Protein AF-A0A7R9BD05-F1 (afdb_monomer_lite)

Structure (mmCIF, N/CA/C/O backbone):
data_AF-A0A7R9BD05-F1
#
_entry.id   AF-A0A7R9BD05-F1
#
loop_
_atom_site.group_PDB
_atom_site.id
_atom_site.type_symbol
_atom_site.label_atom_id
_atom_site.label_alt_id
_atom_site.label_comp_id
_atom_site.label_asym_id
_atom_site.label_entity_id
_atom_site.label_seq_id
_atom_site.pdbx_PDB_ins_code
_atom_site.Cartn_x
_atom_site.Cartn_y
_atom_site.Cartn_z
_atom_site.occupancy
_atom_site.B_iso_or_equiv
_atom_site.auth_seq_id
_atom_site.auth_comp_id
_atom_site.auth_asym_id
_atom_site.auth_atom_id
_atom_site.pdbx_PDB_model_num
ATOM 1 N N . ASP A 1 1 ? -22.225 6.095 -8.603 1.00 68.50 1 ASP A N 1
ATOM 2 C CA . ASP A 1 1 ? -21.297 5.384 -9.498 1.00 68.50 1 ASP A CA 1
ATOM 3 C C . ASP A 1 1 ? -20.886 6.215 -10.685 1.00 68.50 1 ASP A C 1
ATOM 5 O O . ASP A 1 1 ? -21.705 6.919 -11.266 1.00 68.50 1 ASP A O 1
ATOM 9 N N . VAL A 1 2 ? -19.603 6.135 -11.027 1.00 85.56 2 VAL A N 1
ATOM 10 C CA . VAL A 1 2 ? -19.022 6.806 -12.188 1.00 85.56 2 VAL A CA 1
ATOM 11 C C . VAL A 1 2 ? -18.907 5.778 -13.312 1.00 85.56 2 VAL A C 1
ATOM 13 O O . VAL A 1 2 ? -18.023 4.928 -13.297 1.00 85.56 2 VAL A O 1
ATOM 16 N N . VAL A 1 3 ? -19.791 5.858 -14.307 1.00 90.06 3 VAL A N 1
ATOM 17 C CA . VAL A 1 3 ? -19.889 4.866 -15.402 1.00 90.06 3 VAL A CA 1
ATOM 18 C C . VAL A 1 3 ? -18.615 4.735 -16.252 1.00 90.06 3 VAL A C 1
ATOM 20 O O . VAL A 1 3 ? -18.407 3.717 -16.904 1.00 90.06 3 VAL A O 1
ATOM 23 N N . VAL A 1 4 ? -17.733 5.739 -16.225 1.00 95.00 4 VAL A N 1
ATOM 24 C CA . VAL A 1 4 ? -16.455 5.742 -16.964 1.00 95.00 4 VAL A CA 1
ATOM 25 C C . VAL A 1 4 ? -15.288 5.113 -16.192 1.00 95.00 4 VAL A C 1
ATOM 27 O O . VAL A 1 4 ? -14.190 4.988 -16.735 1.00 95.00 4 VAL A O 1
ATOM 30 N N . GLN A 1 5 ? -15.502 4.698 -14.938 1.00 93.06 5 GLN A N 1
ATOM 31 C CA . GLN A 1 5 ? -14.452 4.153 -14.074 1.00 93.06 5 GLN A CA 1
ATOM 32 C C . GLN A 1 5 ? -13.685 2.974 -14.707 1.00 93.06 5 GLN A C 1
ATOM 34 O O . GLN A 1 5 ? -12.455 3.030 -14.693 1.00 93.06 5 GLN A O 1
ATOM 39 N N . PRO A 1 6 ? -14.328 1.964 -15.336 1.00 95.00 6 PRO A N 1
ATOM 40 C CA . PRO A 1 6 ? -13.597 0.834 -15.916 1.00 95.00 6 PRO A CA 1
ATOM 41 C C . PRO A 1 6 ? -12.626 1.244 -17.031 1.00 95.00 6 PRO A C 1
ATOM 43 O O . PRO A 1 6 ? -11.510 0.729 -17.101 1.00 95.00 6 PRO A O 1
ATOM 46 N N . TYR A 1 7 ? -13.017 2.210 -17.870 1.00 96.75 7 TYR A N 1
ATOM 47 C CA . TYR A 1 7 ? -12.177 2.715 -18.960 1.00 96.75 7 TYR A CA 1
ATOM 48 C C . TYR A 1 7 ? -10.936 3.430 -18.423 1.00 96.75 7 TYR A C 1
ATOM 50 O O . TYR A 1 7 ? -9.813 3.133 -18.839 1.00 96.75 7 TYR A O 1
ATOM 58 N N . ASN A 1 8 ? -11.130 4.325 -17.453 1.00 95.62 8 ASN A N 1
ATOM 59 C CA . ASN A 1 8 ? -10.041 5.078 -16.836 1.00 95.62 8 ASN A CA 1
ATOM 60 C C . ASN A 1 8 ? -9.072 4.149 -16.092 1.00 95.62 8 ASN A C 1
ATOM 62 O O . ASN A 1 8 ? -7.853 4.286 -16.230 1.00 95.62 8 ASN A O 1
ATOM 66 N N . SER A 1 9 ? -9.601 3.174 -15.347 1.00 94.88 9 SER A N 1
ATOM 67 C CA . SER A 1 9 ? -8.796 2.189 -14.625 1.00 94.88 9 SER A CA 1
ATOM 68 C C . SER A 1 9 ? -7.965 1.334 -15.576 1.00 94.88 9 SER A C 1
ATOM 70 O O . SER A 1 9 ? -6.763 1.211 -15.367 1.00 94.88 9 SER A O 1
ATOM 72 N N . LEU A 1 10 ? -8.551 0.797 -16.652 1.00 96.75 10 LEU A N 1
ATOM 73 C CA . LEU A 1 10 ? -7.828 -0.065 -17.592 1.00 96.75 10 LEU A CA 1
ATOM 74 C C . LEU A 1 10 ? -6.708 0.683 -18.333 1.00 96.75 10 LEU A C 1
ATOM 76 O O . LEU A 1 10 ? -5.594 0.170 -18.458 1.00 96.75 10 LEU A O 1
ATOM 80 N N . LEU A 1 11 ? -6.978 1.907 -18.799 1.00 96.88 11 LEU A N 1
ATOM 81 C CA . LEU A 1 11 ? -5.974 2.736 -19.474 1.00 96.88 11 LEU A CA 1
ATOM 82 C C . LEU A 1 11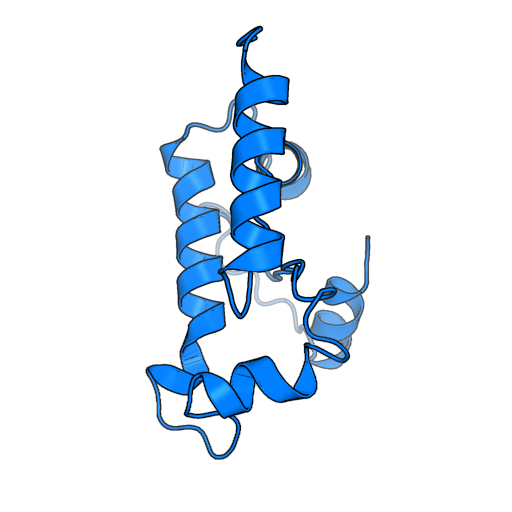 ? -4.814 3.099 -18.539 1.00 96.88 11 LEU A C 1
ATOM 84 O O . LEU A 1 11 ? -3.653 3.040 -18.949 1.00 96.88 11 LEU A O 1
ATOM 88 N N . THR A 1 12 ? -5.121 3.421 -17.280 1.00 97.00 12 THR A N 1
ATOM 89 C CA . THR A 1 12 ? -4.109 3.719 -16.258 1.00 97.00 12 THR A CA 1
ATOM 90 C C . THR A 1 12 ? -3.301 2.472 -15.909 1.00 97.00 12 THR A C 1
ATOM 92 O O . THR A 1 12 ? -2.075 2.528 -15.904 1.00 97.00 12 THR A O 1
ATOM 95 N N . LEU A 1 13 ? -3.957 1.323 -15.710 1.00 96.38 13 LEU A N 1
ATOM 96 C CA . LEU A 1 13 ? -3.295 0.051 -15.410 1.00 96.38 13 LEU A CA 1
ATOM 97 C C . LEU A 1 13 ? -2.293 -0.341 -16.495 1.00 96.38 13 LEU A C 1
ATOM 99 O O . LEU A 1 13 ? -1.178 -0.727 -16.167 1.00 96.38 13 LEU A O 1
ATOM 103 N N . LYS A 1 14 ? -2.631 -0.161 -17.779 1.00 96.31 14 LYS A N 1
ATOM 104 C CA . LYS A 1 14 ? -1.683 -0.408 -18.877 1.00 96.31 14 LYS A CA 1
ATOM 105 C C . LYS A 1 14 ? -0.401 0.415 -18.723 1.00 96.31 14 LYS A C 1
ATOM 107 O O . LYS A 1 14 ? 0.686 -0.111 -18.945 1.00 96.31 14 LYS A O 1
ATOM 112 N N . ARG A 1 15 ? -0.519 1.695 -18.353 1.00 96.25 15 ARG A N 1
ATOM 113 C CA . ARG A 1 15 ? 0.640 2.575 -18.138 1.00 96.25 15 ARG A CA 1
ATOM 114 C C . ARG A 1 15 ? 1.425 2.182 -16.899 1.00 96.25 15 ARG A C 1
ATOM 116 O O . AR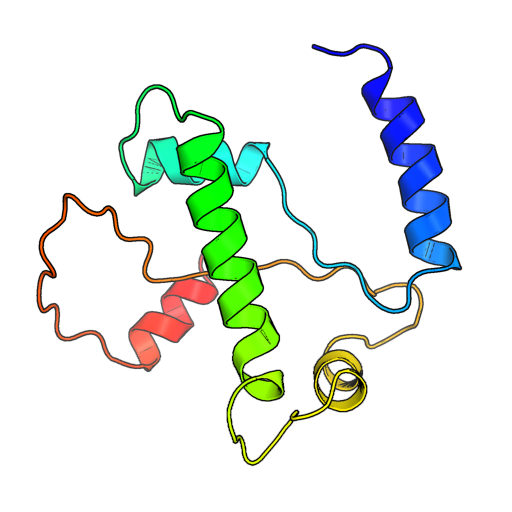G A 1 15 ? 2.644 2.119 -16.978 1.00 96.25 15 ARG A O 1
ATOM 123 N N . LEU A 1 16 ? 0.743 1.847 -15.809 1.00 96.81 16 LEU A N 1
ATOM 124 C CA . LEU A 1 16 ? 1.382 1.346 -14.596 1.00 96.81 16 LEU A CA 1
ATOM 125 C C . LEU A 1 16 ? 2.204 0.084 -14.889 1.00 96.81 16 LEU A C 1
ATOM 127 O O . LEU A 1 16 ? 3.394 0.067 -14.618 1.00 96.81 16 LEU A O 1
ATOM 131 N N . THR A 1 17 ? 1.632 -0.904 -15.583 1.00 95.56 17 THR A N 1
ATOM 132 C CA . THR A 1 17 ? 2.335 -2.150 -15.929 1.00 95.56 17 THR A CA 1
ATOM 133 C C . THR A 1 17 ? 3.565 -1.946 -16.821 1.00 95.56 17 THR A C 1
ATOM 135 O O . THR A 1 17 ? 4.491 -2.751 -16.771 1.00 95.56 17 THR A O 1
ATOM 138 N N . GLN A 1 18 ? 3.572 -0.924 -17.680 1.00 94.94 18 GLN A N 1
ATOM 139 C CA . GLN A 1 18 ? 4.629 -0.724 -18.680 1.00 94.94 18 GLN A CA 1
ATOM 140 C C . GLN A 1 18 ? 5.668 0.329 -18.292 1.00 94.94 18 GLN A C 1
ATOM 142 O O . GLN A 1 18 ? 6.744 0.349 -18.883 1.00 94.94 18 GLN A O 1
ATOM 147 N N . SER A 1 19 ? 5.329 1.249 -17.393 1.00 94.75 19 SER A N 1
ATOM 148 C CA . SER A 1 19 ? 6.115 2.464 -17.154 1.00 94.75 19 SER A CA 1
ATOM 149 C C . SER A 1 19 ? 6.374 2.760 -15.679 1.00 94.75 19 SER A C 1
ATOM 151 O O . SER A 1 19 ? 7.095 3.712 -15.402 1.00 94.75 19 SER A O 1
ATOM 153 N N . ALA A 1 20 ? 5.804 1.993 -14.745 1.00 94.62 20 ALA A N 1
ATOM 154 C CA . ALA A 1 20 ? 6.134 2.092 -13.328 1.00 94.62 20 ALA A CA 1
ATOM 155 C C . ALA A 1 20 ? 7.022 0.916 -12.902 1.00 94.62 20 ALA A C 1
ATOM 157 O O . ALA A 1 20 ? 6.763 -0.227 -13.274 1.00 94.62 20 ALA A O 1
ATOM 158 N N . ASP A 1 21 ? 8.038 1.199 -12.086 1.00 91.88 21 ASP A N 1
ATOM 159 C CA . ASP A 1 21 ? 8.911 0.165 -11.516 1.00 91.88 21 ASP A CA 1
ATOM 160 C C . ASP A 1 21 ? 8.232 -0.587 -10.361 1.00 91.88 21 ASP A C 1
ATOM 162 O O . ASP A 1 21 ? 8.506 -1.760 -10.119 1.00 91.88 21 ASP A O 1
ATOM 166 N N . CYS A 1 22 ? 7.335 0.089 -9.638 1.00 93.12 22 CYS A N 1
ATOM 167 C CA . CYS A 1 22 ? 6.582 -0.458 -8.516 1.00 93.12 22 CYS A CA 1
ATOM 168 C C . CYS A 1 22 ? 5.281 0.315 -8.309 1.00 93.12 22 CYS A C 1
ATOM 170 O O . CYS A 1 22 ? 5.247 1.542 -8.420 1.00 93.12 22 CYS A O 1
ATOM 172 N N . VAL A 1 23 ? 4.213 -0.396 -7.949 1.00 95.06 23 VAL A N 1
ATOM 173 C CA . VAL A 1 23 ? 2.904 0.185 -7.645 1.00 95.06 23 VAL A CA 1
ATOM 174 C C . VAL A 1 23 ? 2.424 -0.336 -6.303 1.00 95.06 23 VAL A C 1
ATOM 176 O O . VAL A 1 23 ? 2.222 -1.534 -6.127 1.00 95.06 23 VAL A O 1
ATOM 179 N N . VAL A 1 24 ? 2.191 0.574 -5.362 1.00 94.19 24 VAL A N 1
ATOM 180 C CA . VAL A 1 24 ? 1.532 0.255 -4.093 1.00 94.19 24 VAL A CA 1
ATOM 181 C C . VAL A 1 24 ? 0.026 0.406 -4.286 1.00 94.19 24 VAL A C 1
ATOM 183 O O . VAL A 1 24 ? -0.456 1.491 -4.609 1.00 94.19 24 VAL A O 1
ATOM 186 N N . VAL A 1 25 ? -0.716 -0.688 -4.132 1.00 94.19 25 VAL A N 1
ATOM 187 C CA . VAL A 1 25 ? -2.160 -0.724 -4.380 1.00 94.19 25 VAL A CA 1
ATOM 188 C C . VAL A 1 25 ? -2.915 -0.326 -3.118 1.00 94.19 25 VAL A C 1
ATOM 190 O O . VAL A 1 25 ? -2.790 -0.971 -2.079 1.00 94.19 25 VAL A O 1
ATOM 193 N N . LEU A 1 26 ? -3.739 0.716 -3.232 1.00 93.00 26 LEU A N 1
ATOM 194 C CA . LEU A 1 26 ? -4.657 1.163 -2.188 1.00 93.00 26 LEU A CA 1
ATOM 195 C C . LEU A 1 26 ? -6.092 1.041 -2.703 1.00 93.00 26 LEU A C 1
ATOM 197 O O . LEU A 1 26 ? -6.487 1.753 -3.626 1.00 93.00 26 LEU A O 1
ATOM 201 N N . ASP A 1 27 ? -6.861 0.126 -2.116 1.00 92.81 27 ASP A N 1
ATOM 202 C CA . ASP A 1 27 ? -8.257 -0.102 -2.486 1.00 92.81 27 ASP A CA 1
ATOM 203 C C . ASP A 1 27 ? -9.207 0.666 -1.560 1.00 92.81 27 ASP A C 1
ATOM 205 O O . ASP A 1 27 ? -9.305 0.390 -0.363 1.00 92.81 27 ASP A O 1
ATOM 209 N N . ASN A 1 28 ? -9.953 1.608 -2.135 1.00 91.62 28 ASN A N 1
ATOM 210 C CA . ASN A 1 28 ? -10.955 2.382 -1.412 1.00 91.62 28 ASN A CA 1
ATOM 211 C C . ASN A 1 28 ? -12.076 1.507 -0.840 1.00 91.62 28 ASN A C 1
ATOM 213 O O . ASN A 1 28 ? -12.589 1.826 0.231 1.00 91.62 28 ASN A O 1
ATOM 217 N N . THR A 1 29 ? -12.469 0.416 -1.501 1.00 91.50 29 THR A N 1
ATOM 218 C CA . THR A 1 29 ? -13.523 -0.469 -0.985 1.00 91.50 29 THR A CA 1
ATOM 219 C C . THR A 1 29 ? -13.033 -1.210 0.257 1.00 91.50 29 THR A C 1
ATOM 221 O O . THR A 1 29 ? -13.722 -1.212 1.279 1.00 91.50 29 THR A O 1
ATOM 224 N N . ALA A 1 30 ? -11.814 -1.756 0.222 1.00 91.75 30 ALA A N 1
ATOM 225 C CA . ALA A 1 30 ? -11.180 -2.352 1.397 1.00 91.75 30 ALA A CA 1
ATOM 226 C C . ALA A 1 30 ? -10.970 -1.335 2.535 1.00 91.75 30 ALA A C 1
ATOM 228 O O . ALA A 1 30 ? -11.270 -1.640 3.688 1.00 91.75 30 ALA A O 1
ATOM 229 N N . LEU A 1 31 ? -10.518 -0.113 2.231 1.00 91.69 31 LEU A N 1
ATOM 230 C CA . LEU A 1 31 ? -10.330 0.946 3.232 1.00 91.69 31 LEU A CA 1
ATOM 231 C C . LEU A 1 31 ? -11.646 1.355 3.906 1.00 91.69 31 LEU A C 1
ATOM 233 O O . LEU A 1 31 ? -11.684 1.505 5.128 1.00 91.69 31 LEU A O 1
ATOM 237 N N . ASN A 1 32 ? -12.729 1.493 3.136 1.00 91.44 32 ASN A N 1
ATOM 238 C CA . ASN A 1 32 ? -14.062 1.752 3.683 1.00 91.44 32 ASN A CA 1
ATOM 239 C C . ASN A 1 32 ? -14.513 0.613 4.599 1.00 91.44 32 ASN A C 1
ATOM 241 O O . ASN A 1 32 ? -14.950 0.862 5.720 1.00 91.44 32 ASN A O 1
ATOM 245 N N . ARG A 1 33 ? -14.330 -0.637 4.161 1.00 90.75 33 ARG A N 1
ATOM 246 C CA . ARG A 1 33 ? -14.652 -1.814 4.971 1.00 90.75 33 ARG A CA 1
ATOM 247 C C . ARG A 1 33 ? -13.869 -1.837 6.282 1.00 90.75 33 ARG A C 1
ATOM 249 O O . ARG A 1 33 ? -14.452 -2.084 7.327 1.00 90.75 33 ARG A O 1
ATOM 256 N N . ILE A 1 34 ? -12.573 -1.529 6.257 1.00 89.81 34 ILE A N 1
ATOM 257 C CA . ILE A 1 34 ? -11.752 -1.422 7.471 1.00 89.81 34 ILE A CA 1
ATOM 258 C C . ILE A 1 34 ? -12.294 -0.330 8.403 1.00 89.81 34 ILE A C 1
ATOM 260 O O . ILE A 1 34 ? -12.424 -0.558 9.607 1.00 89.81 34 ILE A O 1
ATOM 264 N N . ALA A 1 35 ? -12.634 0.843 7.868 1.00 89.38 35 ALA A N 1
ATOM 265 C CA . ALA A 1 35 ? -13.158 1.946 8.666 1.00 89.38 35 ALA A CA 1
ATOM 266 C C . ALA A 1 35 ? -14.503 1.605 9.336 1.00 89.38 35 ALA A C 1
ATOM 268 O O . ALA A 1 35 ? -14.722 1.960 10.494 1.00 89.38 35 ALA A O 1
ATOM 269 N N . THR A 1 36 ? -15.379 0.873 8.653 1.00 89.75 36 THR A N 1
ATOM 270 C CA . THR A 1 36 ? -16.676 0.466 9.206 1.00 89.75 36 THR A CA 1
ATOM 271 C C . THR A 1 36 ? -16.561 -0.744 10.137 1.00 89.75 36 THR A C 1
ATOM 273 O O . THR A 1 36 ? -17.037 -0.683 11.270 1.00 89.75 36 THR A O 1
ATOM 276 N N . ASP A 1 37 ? -15.882 -1.813 9.713 1.00 86.19 37 ASP A N 1
ATOM 277 C CA . ASP A 1 37 ? -15.839 -3.093 10.436 1.00 86.19 37 ASP A CA 1
ATOM 278 C C . ASP A 1 37 ? -14.880 -3.062 11.634 1.00 86.19 37 ASP A C 1
ATOM 280 O O . ASP A 1 37 ? -15.156 -3.677 12.664 1.00 86.19 37 ASP A O 1
ATOM 284 N N . ARG A 1 38 ? -13.728 -2.386 11.504 1.00 83.44 38 ARG A N 1
ATOM 285 C CA . ARG A 1 38 ? -12.657 -2.399 12.521 1.00 83.44 38 ARG A CA 1
ATOM 286 C C . ARG A 1 38 ? -12.602 -1.132 13.360 1.00 83.44 38 ARG A C 1
ATOM 288 O O . ARG A 1 38 ? -12.239 -1.216 14.523 1.00 83.44 38 ARG A O 1
ATOM 295 N N . LEU A 1 39 ? -12.920 0.022 12.772 1.00 84.06 39 LEU A N 1
ATOM 296 C CA . LEU A 1 39 ? -12.886 1.314 13.471 1.00 84.06 39 LEU A CA 1
ATOM 297 C C . LEU A 1 39 ? -14.279 1.789 13.910 1.00 84.06 39 LEU A C 1
ATOM 299 O O . LEU A 1 39 ? -14.389 2.842 14.532 1.00 84.06 39 LEU A O 1
ATOM 303 N N . HIS A 1 40 ? -15.330 1.026 13.589 1.00 86.00 40 HIS A N 1
ATOM 304 C CA . HIS A 1 40 ? -16.721 1.305 13.957 1.00 86.00 40 HIS A CA 1
ATOM 305 C C . HIS A 1 40 ? -17.228 2.685 13.502 1.00 86.00 40 HIS A C 1
ATOM 307 O O . HIS A 1 40 ? -18.089 3.298 14.135 1.00 86.00 40 HIS A O 1
ATOM 313 N N . ILE A 1 41 ? -16.723 3.172 12.365 1.00 86.06 41 ILE A N 1
ATOM 314 C CA . ILE A 1 41 ? -17.138 4.438 11.759 1.00 86.06 41 ILE A CA 1
ATOM 315 C C . ILE A 1 41 ? -18.293 4.152 10.791 1.00 86.06 41 ILE A C 1
ATOM 317 O O . ILE A 1 41 ? -18.083 3.599 9.713 1.00 86.06 41 ILE A O 1
ATOM 321 N N . GLN A 1 42 ? -19.520 4.532 11.166 1.00 82.94 42 GLN A N 1
ATOM 322 C CA . GLN A 1 42 ? -20.726 4.228 10.376 1.00 82.94 42 GLN A CA 1
ATOM 323 C C . GLN A 1 42 ? -20.710 4.841 8.968 1.00 82.94 42 GLN A C 1
ATOM 325 O O . GLN A 1 42 ? -21.130 4.189 8.021 1.00 82.94 42 GLN A O 1
ATOM 330 N N . ASN A 1 43 ? -20.214 6.072 8.826 1.00 86.88 43 ASN A N 1
ATOM 331 C CA . ASN A 1 43 ? -20.097 6.769 7.543 1.00 86.88 43 ASN A CA 1
ATOM 332 C C . ASN A 1 43 ? -18.699 7.395 7.437 1.00 86.88 43 ASN A C 1
ATOM 334 O O . ASN A 1 43 ? -18.518 8.546 7.849 1.00 86.88 43 ASN A O 1
ATOM 338 N N . PRO A 1 44 ? -17.688 6.642 6.964 1.00 87.62 44 PRO A N 1
ATOM 339 C CA . PRO A 1 44 ? -16.322 7.138 6.894 1.00 87.62 44 PRO A CA 1
ATOM 340 C C . PRO A 1 44 ? -16.207 8.293 5.894 1.00 87.62 44 PRO A C 1
ATOM 342 O O . PRO A 1 44 ? -16.468 8.158 4.702 1.00 87.62 44 PRO A O 1
ATOM 345 N N . SER A 1 45 ? -15.792 9.455 6.392 1.00 91.19 45 SER A N 1
ATOM 346 C CA . SER A 1 45 ? -15.458 10.614 5.562 1.00 91.19 45 SER A CA 1
ATOM 347 C C . SER A 1 45 ? -14.133 10.402 4.822 1.00 91.19 45 SER A C 1
ATOM 349 O O . SER A 1 45 ? -13.246 9.688 5.299 1.00 91.19 45 SER A O 1
ATOM 351 N N . PHE A 1 46 ? -13.933 11.108 3.704 1.00 90.94 46 PHE A N 1
ATOM 352 C CA . PHE A 1 46 ? -12.645 11.105 2.997 1.00 90.94 46 PHE A CA 1
ATOM 353 C C . PHE A 1 46 ? -11.475 11.496 3.903 1.00 90.94 46 PHE A C 1
ATOM 355 O O . PHE A 1 46 ? -10.391 10.941 3.774 1.00 90.94 46 PHE A O 1
ATOM 362 N N . THR A 1 47 ? -11.686 12.394 4.866 1.00 90.62 47 THR A N 1
ATOM 363 C CA . THR A 1 47 ? -10.658 12.767 5.842 1.00 90.62 47 THR A CA 1
ATOM 364 C C . THR A 1 47 ? -10.217 11.574 6.691 1.00 90.62 47 THR A C 1
ATOM 366 O O . THR A 1 47 ? -9.023 11.396 6.915 1.00 90.62 47 THR A O 1
ATOM 369 N N . GLN A 1 48 ? -11.150 10.730 7.141 1.00 87.81 48 GLN A N 1
ATOM 370 C CA . GLN A 1 48 ? -10.833 9.537 7.936 1.00 87.81 48 GLN A CA 1
ATOM 371 C C . GLN A 1 48 ? -10.131 8.462 7.098 1.00 87.81 48 GLN A C 1
ATOM 373 O O . GLN A 1 48 ? -9.154 7.874 7.557 1.00 87.81 48 GLN A O 1
ATOM 378 N N . ILE A 1 49 ? -10.567 8.250 5.855 1.00 90.25 49 ILE A N 1
ATOM 379 C CA . ILE A 1 49 ? -9.909 7.316 4.927 1.00 90.25 49 ILE A CA 1
ATOM 380 C C . ILE A 1 49 ? -8.487 7.795 4.607 1.00 90.25 49 ILE A C 1
ATOM 382 O O . ILE A 1 49 ? -7.530 7.026 4.685 1.00 90.25 49 ILE A O 1
ATOM 386 N N . ASN A 1 50 ? -8.318 9.087 4.328 1.00 92.88 50 ASN A N 1
ATOM 387 C CA . ASN A 1 50 ? -7.018 9.670 4.013 1.00 92.88 50 ASN A CA 1
ATOM 388 C C . ASN A 1 50 ? -6.056 9.639 5.206 1.00 92.88 50 ASN A C 1
ATOM 390 O O . ASN A 1 50 ? -4.851 9.514 4.993 1.00 92.88 50 ASN A O 1
ATOM 394 N N . LYS A 1 51 ? -6.552 9.683 6.454 1.00 89.81 51 LYS A N 1
ATOM 395 C CA . LYS A 1 51 ? -5.714 9.424 7.637 1.00 89.81 51 LYS A CA 1
ATOM 396 C C . LYS A 1 51 ? -5.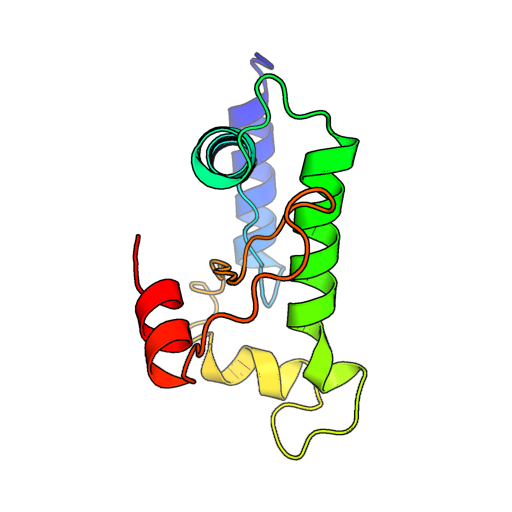080 8.032 7.555 1.00 89.81 51 LYS A C 1
ATOM 398 O O . LYS A 1 51 ? -3.863 7.930 7.688 1.00 89.81 51 LYS A O 1
ATOM 403 N N . LEU A 1 52 ? -5.856 6.985 7.256 1.00 88.56 52 LEU A N 1
ATOM 404 C CA . LEU A 1 52 ? -5.327 5.620 7.102 1.00 88.56 52 LEU A CA 1
ATOM 405 C C . LEU A 1 52 ? -4.287 5.534 5.983 1.00 88.56 52 LEU A C 1
ATOM 407 O O . LEU A 1 52 ? -3.198 5.000 6.193 1.00 88.56 52 LEU A O 1
ATOM 411 N N . VAL A 1 53 ? -4.590 6.123 4.825 1.00 92.31 53 VAL A N 1
ATOM 412 C CA . VAL A 1 53 ? -3.662 6.177 3.686 1.00 92.31 53 VAL A CA 1
ATOM 413 C C . VAL A 1 53 ? -2.356 6.873 4.073 1.00 92.31 53 VAL A C 1
ATOM 415 O O . VAL A 1 53 ? -1.279 6.342 3.811 1.00 92.31 53 VAL A O 1
ATOM 418 N N . SER A 1 54 ? -2.431 8.021 4.752 1.00 93.06 54 SER A N 1
ATOM 419 C CA . SER A 1 54 ? -1.246 8.775 5.172 1.00 93.06 54 SER A CA 1
ATOM 420 C C . SER A 1 54 ? -0.356 7.980 6.130 1.00 93.06 54 SER A C 1
ATOM 422 O O . SER A 1 54 ? 0.868 7.987 5.982 1.00 93.06 54 SER A O 1
ATOM 424 N N . THR A 1 55 ? -0.957 7.224 7.053 1.00 90.75 55 THR A N 1
ATOM 425 C CA . THR A 1 55 ? -0.229 6.341 7.967 1.00 90.75 55 THR A CA 1
ATOM 426 C C . THR A 1 55 ? 0.478 5.229 7.200 1.00 90.75 55 THR A C 1
ATOM 428 O O . THR A 1 55 ? 1.669 5.014 7.413 1.00 90.75 55 THR A O 1
ATOM 431 N N . ILE A 1 56 ? -0.204 4.568 6.259 1.00 91.31 56 ILE A N 1
ATOM 432 C CA . ILE A 1 56 ? 0.384 3.497 5.438 1.00 91.31 56 ILE A CA 1
ATOM 433 C C . ILE A 1 56 ? 1.549 4.034 4.597 1.00 91.31 56 ILE A C 1
ATOM 435 O O . ILE A 1 56 ? 2.622 3.428 4.576 1.00 91.31 56 ILE A O 1
ATOM 439 N N . MET A 1 57 ? 1.387 5.191 3.948 1.00 92.44 57 MET A N 1
ATOM 440 C CA . MET A 1 57 ? 2.444 5.816 3.142 1.00 92.44 57 MET A CA 1
ATOM 441 C C . MET A 1 57 ? 3.653 6.233 3.990 1.00 92.44 57 MET A C 1
ATOM 443 O O . MET A 1 57 ? 4.803 6.010 3.602 1.00 92.44 57 MET A O 1
ATOM 447 N N . SER A 1 58 ? 3.402 6.802 5.172 1.00 92.31 58 SER A N 1
ATOM 448 C CA . SER A 1 58 ? 4.450 7.154 6.130 1.00 92.31 58 SER A CA 1
ATOM 449 C C . SER A 1 58 ? 5.221 5.907 6.563 1.00 92.31 58 SER A C 1
ATOM 451 O O . SER A 1 58 ? 6.447 5.869 6.445 1.00 92.31 58 SER A O 1
ATOM 453 N N . VAL A 1 59 ? 4.521 4.851 6.983 1.00 90.25 59 VAL A N 1
ATOM 454 C CA . VAL A 1 59 ? 5.149 3.613 7.465 1.00 90.25 59 VAL A CA 1
ATOM 455 C C . VAL A 1 59 ? 5.947 2.921 6.357 1.00 90.25 59 VAL A C 1
ATOM 457 O O . VAL A 1 59 ? 7.081 2.510 6.602 1.00 90.25 59 VAL A O 1
ATOM 460 N N . SER A 1 60 ? 5.424 2.882 5.131 1.00 90.06 60 SER A N 1
ATOM 461 C CA . SER A 1 60 ? 6.086 2.248 3.978 1.00 90.06 60 SER A CA 1
ATOM 462 C C . SER A 1 60 ? 7.428 2.892 3.611 1.00 90.06 60 SER A C 1
ATOM 464 O O . SER A 1 60 ? 8.283 2.242 3.024 1.00 90.06 60 SER A O 1
ATOM 466 N N . THR A 1 61 ? 7.638 4.161 3.974 1.00 90.88 61 THR A N 1
ATOM 467 C CA . THR A 1 61 ? 8.870 4.916 3.680 1.00 90.88 61 THR A CA 1
ATOM 468 C C . THR A 1 61 ? 9.760 5.118 4.908 1.00 90.88 61 THR A C 1
ATOM 470 O O . THR A 1 61 ? 10.707 5.901 4.866 1.00 90.88 61 THR A O 1
ATOM 473 N N . THR A 1 62 ? 9.480 4.435 6.022 1.00 92.38 62 THR A N 1
ATOM 474 C CA . THR A 1 62 ? 10.211 4.631 7.288 1.00 92.38 62 THR A CA 1
ATOM 475 C C . THR A 1 62 ? 11.707 4.357 7.141 1.00 92.38 62 THR A C 1
ATOM 477 O O . THR A 1 62 ? 12.503 5.149 7.637 1.00 92.38 62 THR A O 1
ATOM 480 N N . THR A 1 63 ? 12.102 3.303 6.419 1.00 91.69 63 THR A N 1
ATOM 481 C CA . THR A 1 63 ? 13.521 2.950 6.210 1.00 91.69 63 THR A CA 1
ATOM 482 C C . THR A 1 63 ? 14.273 3.954 5.337 1.00 91.69 63 THR A C 1
ATOM 484 O O . THR A 1 63 ? 15.489 4.038 5.423 1.00 91.69 63 THR A O 1
ATOM 487 N N . LEU A 1 64 ? 13.558 4.738 4.523 1.00 91.44 64 LEU A N 1
ATOM 488 C CA . LEU A 1 64 ? 14.137 5.803 3.699 1.00 91.44 64 LEU A CA 1
ATOM 489 C C . LEU A 1 64 ? 14.284 7.117 4.482 1.00 91.44 64 LEU A C 1
ATOM 491 O O . LEU A 1 64 ? 15.145 7.937 4.175 1.00 91.44 64 LEU A O 1
ATOM 495 N N . ARG A 1 65 ? 13.401 7.350 5.463 1.00 92.94 65 ARG A N 1
ATOM 496 C CA . ARG A 1 65 ? 13.326 8.608 6.226 1.00 92.94 65 ARG A CA 1
ATOM 497 C C . ARG A 1 65 ? 14.143 8.584 7.513 1.00 92.94 65 ARG A C 1
ATOM 499 O O . ARG A 1 65 ? 14.587 9.638 7.958 1.00 92.94 65 ARG A O 1
ATOM 506 N N . TYR A 1 66 ? 14.308 7.413 8.119 1.00 92.81 66 TYR A N 1
ATOM 507 C CA . TYR A 1 66 ? 15.035 7.235 9.371 1.00 92.81 66 TYR A CA 1
ATOM 508 C C . TYR A 1 66 ? 16.217 6.287 9.179 1.00 92.81 66 TYR A C 1
ATOM 510 O O . TYR A 1 66 ? 16.135 5.386 8.346 1.00 92.81 66 TYR A O 1
ATOM 518 N N . PRO A 1 67 ? 17.296 6.441 9.968 1.00 91.38 67 PRO A N 1
ATOM 519 C CA . PRO A 1 67 ? 18.436 5.538 9.898 1.00 91.38 67 PRO A CA 1
ATOM 520 C C . PRO A 1 67 ? 18.006 4.086 10.141 1.00 91.38 67 PRO A C 1
ATOM 522 O O . PRO A 1 67 ? 17.516 3.747 11.219 1.00 91.38 67 PRO A O 1
ATOM 525 N N . SER A 1 68 ? 18.202 3.229 9.145 1.00 88.38 68 SER A N 1
ATOM 526 C CA . SER A 1 68 ? 18.065 1.777 9.245 1.00 88.38 68 SER A CA 1
ATOM 527 C C . SER A 1 68 ? 19.369 1.118 8.775 1.00 88.38 68 SER A C 1
ATOM 529 O O . SER A 1 68 ? 20.252 1.762 8.207 1.00 88.38 68 SER A O 1
ATOM 531 N N . TYR A 1 69 ? 19.551 -0.166 9.070 1.00 87.62 69 TYR A N 1
ATOM 532 C CA . TYR A 1 69 ? 20.736 -0.923 8.652 1.00 87.62 69 TYR A CA 1
ATOM 533 C C . TYR A 1 69 ? 20.551 -1.613 7.292 1.00 87.62 69 TYR A C 1
ATOM 535 O O . TYR A 1 69 ? 21.534 -1.944 6.636 1.00 87.62 69 TYR A O 1
ATOM 543 N N . MET A 1 70 ? 19.304 -1.827 6.861 1.00 87.00 70 MET A N 1
ATOM 544 C CA . MET A 1 70 ? 18.948 -2.552 5.637 1.00 87.00 70 MET A CA 1
ATOM 545 C C . MET A 1 70 ? 17.807 -1.824 4.907 1.00 87.00 70 MET A C 1
ATOM 547 O O . MET A 1 70 ? 16.956 -1.215 5.559 1.00 87.00 70 MET A O 1
ATOM 551 N N . ASN A 1 71 ? 17.779 -1.909 3.570 1.00 87.50 71 ASN A N 1
ATOM 552 C CA . ASN A 1 71 ? 16.734 -1.344 2.698 1.00 87.50 71 ASN A CA 1
ATOM 553 C C . ASN A 1 71 ? 16.515 0.173 2.891 1.00 87.50 71 ASN A C 1
ATOM 555 O O . ASN A 1 71 ? 15.380 0.644 2.999 1.00 87.50 71 ASN A O 1
ATOM 559 N N . ASN A 1 72 ? 17.620 0.923 2.981 1.00 90.00 72 ASN A N 1
ATOM 560 C CA . ASN A 1 72 ? 17.633 2.379 3.203 1.00 90.00 72 ASN A CA 1
ATOM 561 C C . ASN A 1 72 ? 17.446 3.208 1.929 1.00 90.00 72 ASN A C 1
ATOM 563 O O . ASN A 1 72 ? 17.340 4.431 1.982 1.00 90.00 72 ASN A O 1
ATOM 567 N N . ASP A 1 73 ? 17.438 2.553 0.779 1.00 91.12 73 ASP A N 1
ATOM 568 C CA . ASP A 1 73 ? 17.214 3.133 -0.529 1.00 91.12 73 ASP A CA 1
ATOM 569 C C . ASP A 1 73 ? 15.998 2.476 -1.192 1.00 91.12 73 ASP A C 1
ATOM 571 O O . ASP A 1 73 ? 15.586 1.362 -0.857 1.00 91.12 73 ASP A O 1
ATOM 575 N N . LEU A 1 74 ? 15.388 3.188 -2.140 1.00 89.88 74 LEU A N 1
ATOM 576 C CA . LEU A 1 74 ? 14.156 2.729 -2.779 1.00 89.88 74 LEU A CA 1
ATOM 577 C C . LEU A 1 74 ? 14.375 1.432 -3.576 1.00 89.88 74 LEU A C 1
ATOM 579 O O . LEU A 1 74 ? 13.504 0.566 -3.593 1.00 89.88 74 LEU A O 1
ATOM 583 N N . ILE A 1 75 ? 15.554 1.275 -4.186 1.00 90.81 75 ILE A N 1
ATOM 584 C CA . ILE A 1 75 ? 15.918 0.070 -4.936 1.00 90.81 75 ILE A CA 1
ATOM 585 C C . ILE A 1 75 ? 16.062 -1.113 -3.975 1.00 90.81 75 ILE A C 1
ATOM 587 O O . ILE A 1 75 ? 15.452 -2.153 -4.217 1.00 90.81 75 ILE A O 1
ATOM 591 N N . GLY A 1 76 ? 16.788 -0.951 -2.863 1.00 90.94 76 GLY A N 1
ATOM 592 C CA . GLY A 1 76 ? 16.919 -1.983 -1.832 1.00 90.94 76 GLY A CA 1
ATOM 593 C C . GLY A 1 76 ? 15.585 -2.409 -1.211 1.00 90.94 76 GLY A C 1
ATOM 594 O O . GLY A 1 76 ? 15.396 -3.586 -0.920 1.00 90.94 76 GLY A O 1
ATOM 595 N N . LEU A 1 77 ? 14.627 -1.488 -1.066 1.00 91.06 77 LEU A N 1
ATOM 596 C CA . LEU A 1 77 ? 13.280 -1.809 -0.583 1.00 91.06 77 LEU A CA 1
ATOM 597 C C . LEU A 1 77 ? 12.455 -2.616 -1.600 1.00 91.06 77 LEU A C 1
ATOM 599 O O . LEU A 1 77 ? 11.750 -3.550 -1.222 1.00 91.06 77 LEU A O 1
ATOM 603 N N . ILE A 1 78 ? 12.522 -2.247 -2.879 1.00 91.94 78 ILE A N 1
ATOM 604 C CA . ILE A 1 78 ? 11.662 -2.801 -3.933 1.00 91.94 78 ILE A CA 1
ATOM 605 C C . ILE A 1 78 ? 12.208 -4.120 -4.494 1.00 91.94 78 ILE A C 1
ATOM 607 O O . ILE A 1 78 ? 11.437 -5.051 -4.734 1.00 91.94 78 ILE A O 1
ATOM 611 N N . ALA A 1 79 ? 13.524 -4.224 -4.689 1.00 91.81 79 ALA A N 1
ATOM 612 C CA . ALA A 1 79 ? 14.179 -5.372 -5.316 1.00 91.81 79 ALA A CA 1
ATOM 613 C C . ALA A 1 79 ? 13.780 -6.746 -4.734 1.00 91.81 79 ALA A C 1
ATOM 615 O O . ALA A 1 79 ? 13.498 -7.645 -5.525 1.00 91.81 79 ALA A O 1
ATOM 616 N N . PRO A 1 80 ? 13.697 -6.954 -3.402 1.00 92.88 80 PRO A N 1
ATOM 617 C CA . PRO A 1 80 ? 13.303 -8.253 -2.851 1.00 92.88 80 PRO A CA 1
ATOM 618 C C . PRO A 1 80 ? 11.801 -8.554 -2.976 1.00 92.88 80 PRO A C 1
ATOM 620 O O . PRO A 1 80 ? 11.402 -9.708 -2.835 1.00 92.88 80 PRO A O 1
ATOM 623 N N . LEU A 1 81 ? 10.960 -7.543 -3.216 1.00 92.69 81 LEU A N 1
ATOM 624 C CA . LEU A 1 81 ? 9.503 -7.690 -3.285 1.00 92.69 81 LEU A CA 1
ATOM 625 C C . LEU A 1 81 ? 9.001 -7.995 -4.701 1.00 92.69 81 LEU A C 1
ATOM 627 O O . LEU A 1 81 ? 7.897 -8.517 -4.855 1.00 92.69 81 LEU A O 1
ATOM 631 N N . ILE A 1 82 ? 9.790 -7.677 -5.731 1.00 94.69 82 ILE A N 1
ATOM 632 C CA . ILE A 1 82 ? 9.395 -7.809 -7.137 1.00 94.69 82 ILE A CA 1
ATOM 633 C C . ILE A 1 82 ? 10.200 -8.932 -7.802 1.00 94.69 82 ILE A C 1
ATOM 635 O O . ILE A 1 82 ? 11.345 -8.719 -8.199 1.00 94.69 82 ILE A O 1
ATOM 639 N N . PRO A 1 83 ? 9.611 -10.125 -8.003 1.00 92.44 83 PRO A N 1
ATOM 640 C CA . PRO A 1 83 ? 10.316 -11.239 -8.634 1.00 92.44 83 PRO A CA 1
ATOM 641 C C . PRO A 1 83 ? 10.451 -11.072 -10.153 1.00 92.44 83 PRO A C 1
ATOM 643 O O . PRO A 1 83 ? 11.378 -11.606 -10.756 1.00 92.44 83 PRO A O 1
ATOM 646 N N . THR A 1 84 ? 9.516 -10.362 -10.799 1.00 92.75 84 THR A N 1
ATOM 647 C CA . THR A 1 84 ? 9.557 -10.086 -12.243 1.00 92.75 84 THR A CA 1
ATOM 648 C C . THR A 1 84 ? 9.001 -8.692 -12.550 1.00 92.75 84 THR A C 1
ATOM 650 O O . THR A 1 84 ? 8.058 -8.272 -11.878 1.00 92.75 84 THR A O 1
ATOM 653 N N . PRO A 1 85 ? 9.474 -8.001 -13.608 1.00 88.81 85 PRO A N 1
ATOM 654 C CA . PRO A 1 85 ? 9.085 -6.615 -13.891 1.00 88.81 85 PRO A CA 1
ATOM 655 C C . PRO A 1 85 ? 7.588 -6.368 -14.106 1.00 88.81 85 PRO A C 1
ATOM 657 O O . PRO A 1 85 ? 7.151 -5.234 -13.997 1.00 88.81 85 PRO A O 1
ATOM 660 N N . ARG A 1 86 ? 6.784 -7.392 -14.428 1.00 89.62 86 ARG A N 1
ATOM 661 C CA . ARG A 1 86 ? 5.321 -7.250 -14.589 1.00 89.62 86 ARG A CA 1
ATOM 662 C C . ARG A 1 86 ? 4.536 -7.502 -13.298 1.00 89.62 86 ARG A C 1
ATOM 664 O O . ARG A 1 86 ? 3.369 -7.133 -13.225 1.00 89.62 86 ARG A O 1
ATOM 671 N N . LEU A 1 87 ? 5.149 -8.145 -12.303 1.00 93.81 87 LEU A N 1
ATOM 672 C CA . LEU A 1 87 ? 4.533 -8.485 -11.018 1.00 93.81 87 LEU A CA 1
ATOM 673 C C . LEU A 1 87 ? 4.991 -7.492 -9.944 1.00 93.81 87 LEU A C 1
ATOM 675 O O . LEU A 1 87 ? 5.627 -7.871 -8.967 1.00 93.81 87 LEU A O 1
ATOM 679 N N . HIS A 1 88 ? 4.680 -6.214 -10.163 1.00 95.25 88 HIS A N 1
ATOM 680 C CA . HIS A 1 88 ? 5.137 -5.097 -9.331 1.00 95.25 88 HIS A CA 1
ATOM 681 C C . HIS A 1 88 ? 4.011 -4.399 -8.549 1.00 95.25 88 HIS A C 1
ATOM 683 O O . HIS A 1 88 ? 4.179 -3.273 -8.081 1.00 95.25 88 HIS A O 1
ATOM 689 N N . PHE A 1 89 ? 2.846 -5.040 -8.437 1.00 96.00 89 PHE A N 1
ATOM 690 C CA . PHE A 1 89 ? 1.703 -4.533 -7.680 1.00 96.00 89 PHE A CA 1
ATOM 691 C C . PHE A 1 89 ? 1.752 -5.080 -6.253 1.00 96.00 89 PHE A C 1
ATOM 693 O O . PHE A 1 89 ? 1.502 -6.263 -6.023 1.00 96.00 89 PHE A O 1
ATOM 700 N N . LEU A 1 90 ? 2.088 -4.216 -5.300 1.00 94.38 90 LEU A N 1
ATOM 701 C CA . LEU A 1 90 ? 2.230 -4.559 -3.891 1.00 94.38 90 LEU A CA 1
ATOM 702 C C . LEU A 1 90 ? 0.925 -4.289 -3.141 1.00 94.38 90 LEU A C 1
ATOM 704 O O . LEU A 1 90 ? 0.357 -3.200 -3.239 1.00 94.38 90 LEU A O 1
ATOM 708 N N . MET A 1 91 ? 0.478 -5.270 -2.358 1.00 92.44 91 MET A N 1
ATOM 709 C CA . MET A 1 91 ? -0.621 -5.101 -1.407 1.00 92.44 91 MET A CA 1
ATOM 710 C C . MET A 1 91 ? -0.083 -4.651 -0.050 1.00 92.44 91 MET A C 1
ATOM 712 O O . MET A 1 91 ? 0.946 -5.141 0.414 1.00 92.44 91 MET A O 1
ATOM 716 N N . THR A 1 92 ? -0.798 -3.739 0.605 1.00 91.44 92 THR A N 1
ATOM 717 C CA . THR A 1 92 ? -0.419 -3.213 1.921 1.00 91.44 92 THR A CA 1
ATOM 718 C C . THR A 1 92 ? -1.277 -3.811 3.025 1.00 91.44 92 THR A C 1
ATOM 720 O O . THR A 1 92 ? -2.502 -3.726 2.966 1.00 91.44 92 THR A O 1
ATOM 723 N N . GLY A 1 93 ? -0.634 -4.339 4.066 1.00 90.38 93 GLY A N 1
ATOM 724 C CA . GLY A 1 93 ? -1.273 -4.713 5.328 1.00 90.38 93 GLY A CA 1
ATOM 725 C C . GLY A 1 93 ? -0.777 -3.822 6.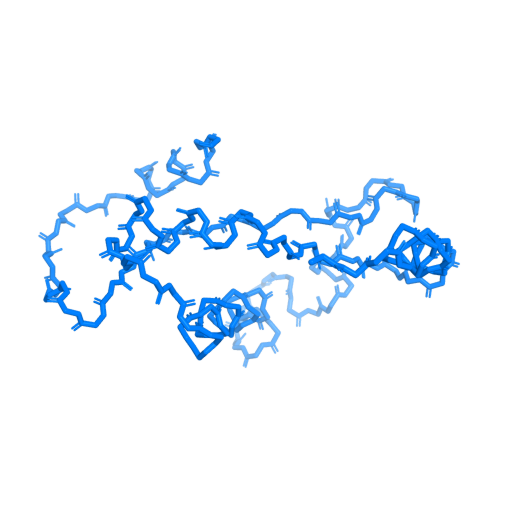464 1.00 90.38 93 GLY A C 1
ATOM 726 O O . GLY A 1 93 ? 0.400 -3.465 6.503 1.00 90.38 93 GLY A O 1
ATOM 727 N N . TYR A 1 94 ? -1.662 -3.458 7.394 1.00 88.50 94 TYR A N 1
ATOM 728 C CA . TYR A 1 94 ? -1.300 -2.632 8.544 1.00 88.50 94 TYR A CA 1
ATOM 729 C C . TYR A 1 94 ? -2.022 -3.078 9.819 1.00 88.50 94 TYR A C 1
ATOM 731 O O . TYR A 1 94 ? -3.231 -3.293 9.836 1.00 88.50 94 TYR A O 1
ATOM 739 N N . THR A 1 95 ? -1.261 -3.188 10.904 1.00 87.25 95 THR A N 1
ATOM 740 C CA . THR A 1 95 ? -1.743 -3.347 12.280 1.00 87.25 95 THR A CA 1
ATOM 741 C C . THR A 1 95 ? -0.733 -2.655 13.203 1.00 87.25 95 THR A C 1
ATOM 743 O O . THR A 1 95 ? 0.468 -2.740 12.943 1.00 87.25 95 THR A O 1
ATOM 746 N N . PRO A 1 96 ? -1.158 -2.020 14.304 1.00 84.62 96 PRO A N 1
ATOM 747 C CA . PRO A 1 96 ? -2.526 -1.933 14.811 1.00 84.62 96 PRO A CA 1
ATOM 748 C C . PRO A 1 96 ? -3.364 -0.864 14.098 1.00 84.62 96 PRO A C 1
ATOM 750 O O . PRO A 1 96 ? -2.883 0.218 13.793 1.00 84.62 96 PRO A O 1
ATOM 753 N N . LEU A 1 97 ? -4.641 -1.169 13.869 1.00 79.81 97 LEU A N 1
ATOM 754 C CA . LEU A 1 97 ? -5.639 -0.194 13.430 1.00 79.81 97 LEU A CA 1
ATOM 755 C C . LEU A 1 97 ? -6.282 0.400 14.686 1.00 79.81 97 LEU A C 1
ATOM 757 O O . LEU A 1 97 ? -7.055 -0.286 15.345 1.00 79.81 97 LEU A O 1
ATOM 761 N N . THR A 1 98 ? -5.920 1.629 15.050 1.00 72.00 98 THR A N 1
ATOM 762 C CA . THR A 1 98 ? -6.439 2.310 16.248 1.00 72.00 98 THR A CA 1
ATOM 763 C C . THR A 1 98 ? -7.199 3.568 15.857 1.00 72.00 98 THR A C 1
ATOM 765 O O . THR A 1 98 ? -6.771 4.295 14.958 1.00 72.00 98 THR A O 1
ATOM 768 N N . THR A 1 99 ? -8.301 3.857 16.545 1.00 64.81 99 THR A N 1
ATOM 769 C CA . THR A 1 99 ? -8.943 5.176 16.481 1.00 64.81 99 THR A CA 1
ATOM 770 C C . THR A 1 99 ? -8.395 6.084 17.578 1.00 64.81 99 THR A C 1
ATOM 772 O O . THR A 1 99 ? -7.986 5.605 18.632 1.00 64.81 99 THR A O 1
ATOM 775 N N . ASP A 1 100 ? -8.461 7.402 17.370 1.00 62.78 100 ASP A N 1
ATOM 776 C CA . ASP A 1 100 ? -8.128 8.409 18.394 1.00 62.78 100 ASP A CA 1
ATOM 777 C C . ASP A 1 100 ? -8.994 8.262 19.677 1.00 62.78 100 ASP A C 1
ATOM 779 O O . ASP A 1 100 ? -8.675 8.844 20.711 1.00 62.78 100 ASP A O 1
ATOM 783 N N . GLN A 1 101 ? -10.099 7.501 19.613 1.00 54.00 101 GLN A N 1
ATOM 784 C CA . GLN A 1 101 ? -11.057 7.297 20.708 1.00 54.00 101 GLN A CA 1
ATOM 785 C C . GLN A 1 101 ? -10.772 6.054 21.561 1.00 54.00 101 GLN A C 1
ATOM 787 O O . GLN A 1 101 ? -11.168 6.007 22.726 1.00 54.00 101 GLN A O 1
ATOM 792 N N . GLU A 1 102 ? -10.064 5.060 21.023 1.00 56.81 102 GLU A N 1
ATOM 793 C CA . GLU A 1 102 ? -9.599 3.921 21.808 1.00 56.81 102 GLU A CA 1
ATOM 794 C C . GLU A 1 102 ? -8.302 4.318 22.514 1.00 56.81 102 GLU A C 1
ATOM 796 O O . GLU A 1 102 ? -7.200 4.146 21.990 1.00 56.81 102 GLU A O 1
ATOM 801 N N . GLY A 1 103 ? -8.439 4.889 23.717 1.00 52.22 103 GLY A N 1
ATOM 802 C CA . GLY A 1 103 ? -7.306 5.151 24.602 1.00 52.22 103 GLY A CA 1
ATOM 803 C C . GLY A 1 103 ? -6.402 3.922 24.649 1.00 52.22 103 GLY A C 1
ATOM 804 O O . GLY A 1 103 ? -6.915 2.813 24.783 1.00 52.22 103 GLY A O 1
ATOM 805 N N . ALA A 1 104 ? -5.091 4.127 24.468 1.00 55.97 104 ALA A N 1
ATOM 806 C CA . ALA A 1 104 ? -4.095 3.080 24.252 1.00 55.97 104 ALA A CA 1
ATOM 807 C C . ALA A 1 104 ? -4.234 1.945 25.278 1.00 55.97 104 ALA A C 1
ATOM 809 O O . ALA A 1 104 ? -3.631 1.966 26.352 1.00 55.97 104 ALA A O 1
ATOM 810 N N . SER A 1 105 ? -5.058 0.947 24.957 1.00 52.66 105 SER A N 1
ATOM 811 C CA . SER A 1 105 ? -5.214 -0.232 25.784 1.00 52.66 105 SER A CA 1
ATOM 812 C C . SER A 1 105 ? -3.880 -0.942 25.697 1.00 52.66 105 SER A C 1
ATOM 814 O O . SER A 1 105 ? -3.517 -1.466 24.641 1.00 52.66 105 SER A O 1
ATOM 816 N N . VAL A 1 106 ? -3.112 -0.901 26.787 1.00 57.44 106 VAL A N 1
ATOM 817 C CA . VAL A 1 106 ? -1.824 -1.584 26.903 1.00 57.44 106 VAL A CA 1
ATOM 818 C C . VAL A 1 106 ? -2.098 -3.089 26.948 1.00 57.44 106 VAL A C 1
ATOM 820 O O . VAL A 1 106 ? -2.021 -3.748 27.982 1.00 57.44 106 VAL A O 1
ATOM 823 N N . ARG A 1 107 ? -2.470 -3.659 25.802 1.00 65.31 107 ARG A N 1
ATOM 824 C CA . ARG A 1 107 ? -2.452 -5.097 25.574 1.00 65.31 107 ARG A CA 1
ATOM 825 C C . ARG A 1 107 ? -0.998 -5.488 25.393 1.00 65.31 107 ARG A C 1
ATOM 827 O O . ARG A 1 107 ? -0.333 -4.975 24.493 1.00 65.31 107 ARG A O 1
ATOM 834 N N . LYS A 1 108 ? -0.527 -6.430 26.215 1.00 71.88 108 LYS A N 1
ATOM 835 C CA . LYS A 1 108 ? 0.746 -7.132 26.003 1.00 71.88 108 LYS A CA 1
ATOM 836 C C . LYS A 1 108 ? 0.679 -7.850 24.651 1.00 71.88 108 LYS A C 1
ATOM 838 O O . LYS A 1 108 ? 0.231 -8.987 24.572 1.00 71.88 108 LYS A O 1
ATOM 843 N N . THR A 1 109 ? 1.048 -7.145 23.588 1.00 81.12 109 THR A N 1
ATOM 844 C CA . THR A 1 109 ? 1.057 -7.654 22.217 1.00 81.12 109 THR A CA 1
ATOM 845 C C . THR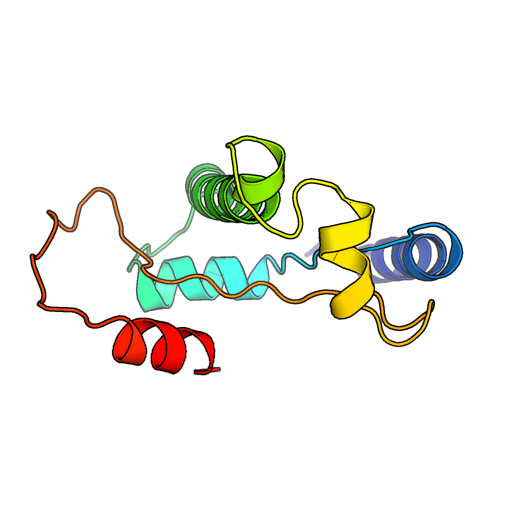 A 1 109 ? 2.497 -7.981 21.879 1.00 81.12 109 THR A C 1
ATOM 847 O O . THR A 1 109 ? 3.361 -7.108 21.943 1.00 81.12 109 THR A O 1
ATOM 850 N N . THR A 1 110 ? 2.772 -9.242 21.569 1.00 90.06 110 THR A N 1
ATOM 851 C CA . THR A 1 110 ? 4.117 -9.666 21.177 1.00 90.06 110 THR A CA 1
ATOM 852 C C . THR A 1 110 ? 4.336 -9.430 19.683 1.00 90.06 110 THR A C 1
ATOM 854 O O . THR A 1 110 ? 3.383 -9.303 18.913 1.00 90.06 110 THR A O 1
ATOM 857 N N . VAL A 1 111 ? 5.596 -9.416 19.241 1.00 90.56 111 VAL A N 1
ATOM 858 C CA . VAL A 1 111 ? 5.939 -9.315 17.808 1.00 90.56 111 VAL A CA 1
ATOM 859 C C . VAL A 1 111 ? 5.285 -10.444 17.003 1.00 90.56 111 VAL A C 1
ATOM 861 O O . VAL A 1 111 ? 4.784 -10.217 15.904 1.00 90.56 111 VAL A O 1
ATOM 864 N N . LEU A 1 112 ? 5.220 -11.647 17.579 1.00 91.31 112 LEU A N 1
ATOM 865 C CA . LEU A 1 112 ? 4.578 -12.806 16.965 1.00 91.31 112 LEU A CA 1
ATOM 866 C C . LEU A 1 112 ? 3.083 -12.562 16.708 1.00 91.31 112 LEU A C 1
ATOM 868 O O . LEU A 1 112 ? 2.562 -12.949 15.663 1.00 91.31 112 LEU A O 1
ATOM 872 N N . ASP A 1 113 ? 2.398 -11.890 17.634 1.00 89.38 113 ASP A N 1
ATOM 873 C CA . ASP A 1 113 ? 0.979 -11.562 17.484 1.00 89.38 113 ASP A CA 1
ATOM 874 C C . ASP A 1 113 ? 0.752 -10.539 16.371 1.00 89.38 113 ASP A C 1
ATOM 876 O O . ASP A 1 113 ? -0.216 -10.657 15.620 1.00 89.38 113 ASP A O 1
ATOM 880 N N . VAL A 1 114 ? 1.654 -9.562 16.226 1.00 90.44 114 VAL A N 1
ATOM 881 C CA . VAL A 1 114 ? 1.603 -8.580 15.131 1.00 90.44 114 VAL A CA 1
ATOM 882 C C . VAL A 1 114 ? 1.789 -9.273 13.782 1.00 90.44 114 VAL A C 1
ATOM 884 O O . VAL A 1 114 ? 0.972 -9.082 12.885 1.00 90.44 114 VAL A O 1
ATOM 887 N N . MET A 1 115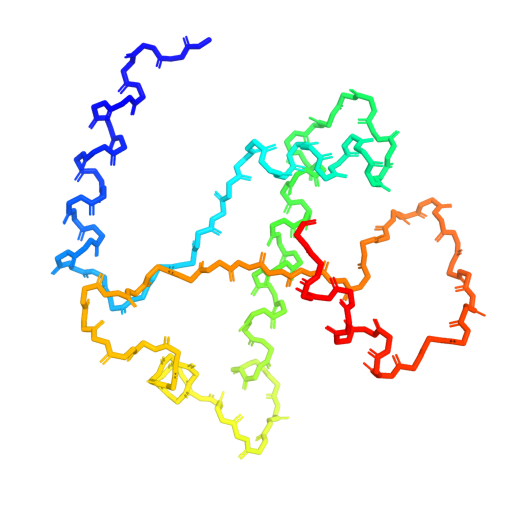 ? 2.805 -10.131 13.653 1.00 92.19 115 MET A N 1
ATOM 888 C CA . MET A 1 115 ? 3.075 -10.860 12.407 1.00 92.19 115 MET A CA 1
ATOM 889 C C . MET A 1 115 ? 1.920 -11.785 12.020 1.00 92.19 115 MET A C 1
ATOM 891 O O . MET A 1 115 ? 1.539 -11.845 10.855 1.00 92.19 115 MET A O 1
ATOM 895 N N . ARG A 1 116 ? 1.296 -12.453 12.998 1.00 90.44 116 ARG A N 1
ATOM 896 C CA . ARG A 1 116 ? 0.094 -13.264 12.758 1.00 90.44 116 ARG A CA 1
ATOM 897 C C . ARG A 1 116 ? -1.077 -12.433 12.247 1.00 90.44 116 ARG A C 1
ATOM 899 O O . ARG A 1 116 ? -1.769 -12.887 11.347 1.00 90.44 116 ARG A O 1
ATOM 906 N N . ARG A 1 117 ? -1.303 -11.236 12.800 1.00 88.44 117 ARG A N 1
ATOM 907 C CA . ARG A 1 117 ? -2.386 -10.339 12.358 1.00 88.44 117 ARG A CA 1
ATOM 908 C C . ARG A 1 117 ? -2.166 -9.813 10.942 1.00 88.44 117 ARG A C 1
ATOM 910 O O . ARG A 1 117 ? -3.138 -9.690 10.214 1.00 88.44 117 ARG A O 1
ATOM 917 N N . LEU A 1 118 ? -0.922 -9.544 10.539 1.00 90.25 118 LEU A N 1
ATOM 918 C CA . LEU A 1 118 ? -0.608 -9.097 9.173 1.00 90.25 118 LEU A CA 1
ATOM 919 C C . LEU A 1 118 ? -0.913 -10.153 8.100 1.00 90.25 118 LEU A C 1
ATOM 921 O O . LEU A 1 118 ? -1.130 -9.796 6.949 1.00 90.25 118 LEU A O 1
ATOM 925 N N . LEU A 1 119 ? -0.923 -11.434 8.473 1.00 90.00 119 LEU A N 1
ATOM 926 C CA . LEU A 1 119 ? -1.224 -12.550 7.573 1.00 90.00 119 LEU A CA 1
ATOM 927 C C . LEU A 1 119 ? -2.707 -12.950 7.581 1.00 90.00 119 LEU A C 1
ATOM 929 O O . LEU A 1 119 ? -3.091 -13.867 6.856 1.00 90.00 119 LEU A O 1
ATOM 933 N N . GLN A 1 120 ? -3.536 -12.312 8.413 1.00 85.25 120 GLN A N 1
ATOM 934 C CA . GLN A 1 120 ? -4.977 -12.544 8.396 1.00 85.25 120 GLN A CA 1
ATOM 935 C C . GLN A 1 120 ? -5.597 -11.799 7.204 1.00 85.25 120 GLN A C 1
ATOM 937 O O . GLN A 1 120 ? -5.296 -10.616 7.033 1.00 85.25 120 GLN A O 1
ATOM 942 N N . PRO A 1 121 ? -6.428 -12.473 6.388 1.00 74.88 121 PRO A N 1
ATOM 943 C CA . PRO A 1 121 ? -7.104 -11.850 5.254 1.00 74.88 121 PRO A CA 1
ATOM 944 C C . PRO A 1 121 ? -8.194 -10.857 5.682 1.00 74.88 121 PRO A C 1
ATOM 946 O O . PRO A 1 121 ? -8.775 -11.021 6.784 1.00 74.88 121 PRO A O 1
#

Secondary structure (DSSP, 8-state):
--TTHHHHHHHHHHHHHHH-S-EEE--HHHHHHHHHHTT--SS--HHHHHHHHHHHHHHHTHHHHS--SS--SHHHHHTTT-SSTT--EEE--------TTS--------HHHHHHHHT--

Radius of gyration: 16.99 Å; chains: 1; bounding box: 42×26×46 Å

Sequence (121 aa):
DVVVQPYNSLLTLKRLTQSADCVVVLDNTALNRIATDRLHIQNPSFTQINKLVSTIMSVSTTTLRYPSYMNNDLIGLIAPLIPTPRLHFLMTGYTPLTTDQEGASVRKTTVLDVMRRLLQP

Organism: Timema shepardi (NCBI:txid629360)

pLDDT: mean 88.02, std 9.83, range [52.22, 97.0]

Foldseek 3Di:
DDPCVVVVVVVVLVCCQPPPQAAEDDDPVVLVCCCCVPVVDPDDDPVNSVVVVVVQVCVLCVLCVDPDPFPVDPCRSQVVVDPDSRRRYDYDFDPDPDDPPPDPPPDPQDPVNRVVRSPDD

InterPro domains:
  IPR000217 Tubulin [PTHR11588] (1-120)
  IPR002454 Gamma tubulin [PR01164] (14-27)
  IPR002454 Gamma tubulin [PR01164] (72-83)
  IPR002454 Gamma tubulin [PR01164] (107-121)
  IPR008280 Tubulin/FtsZ, C-terminal [SSF55307] (68-121)
  IPR018316 Tubulin/FtsZ, 2-layer sandwich domain [PF03953] (85-121)
  IPR036525 Tubulin/FtsZ, GTPase domain superfamily [G3DSA:3.40.50.1440] (1-90)
  IPR036525 Tubulin/FtsZ, GTPase domain superfamily [SSF52490] (1-67)
  IPR037103 Tubulin/FtsZ-like, C-terminal domain [G3DSA:3.30.1330.20] (91-121)